Protein AF-R1GC45-F1 (afdb_monomer)

InterPro domains:
  IPR021765 Mycotoxin biosynthesis protein UstYa-like [PF11807] (1-96)
  IPR021765 Mycotoxin biosynthesis protein UstYa-like [PTHR33365] (2-102)

Foldseek 3Di:
DKDFVLVVQVVVLVVCVVCVVVCCCVPPCVPANPHHDPVVNVVVVVVSVVSNVVSQQQQWRDMFDFFAAPQEQFTHTDDPDDGGRDHNVVVVVCCVVPPDPPVVVVRVVDGQDPPGDHDYDDPPDHRPDPPPPPPDDDPPPPPDPPPDPPDDPPDDDNDD

pLDDT: mean 72.93, std 19.51, range [27.23, 92.44]

Nearest PDB structures (foldseek):
  8hbd-assembly1_R  TM=2.967E-01  e=8.322E+00  Homo sapiens

Radius of gyration: 18.96 Å; Cα contacts (8 Å, |Δi|>4): 126; chains: 1; bounding box: 41×48×42 Å

Structure (mmCIF, N/CA/C/O backbone):
data_AF-R1GC45-F1
#
_entry.id   AF-R1GC45-F1
#
loop_
_atom_site.group_PDB
_atom_site.id
_atom_site.type_symbol
_atom_site.label_atom_id
_atom_site.label_alt_id
_atom_site.label_comp_id
_atom_site.label_asym_id
_atom_site.label_entity_id
_atom_site.label_seq_id
_atom_site.pdbx_PDB_ins_code
_atom_site.Cartn_x
_atom_site.Cartn_y
_atom_site.Cartn_z
_atom_site.occupancy
_atom_site.B_iso_or_equiv
_atom_site.auth_seq_id
_atom_site.auth_comp_id
_atom_site.auth_asym_id
_atom_site.auth_atom_id
_atom_site.pdbx_PDB_model_num
ATOM 1 N N . MET A 1 1 ? -11.116 -9.775 9.930 1.00 73.25 1 MET A N 1
ATOM 2 C CA . MET A 1 1 ? -10.264 -8.653 10.400 1.00 73.25 1 MET A CA 1
ATOM 3 C C . MET A 1 1 ? -10.639 -7.409 9.611 1.00 73.25 1 MET A C 1
ATOM 5 O O . MET A 1 1 ? -11.279 -7.562 8.576 1.00 73.25 1 MET A O 1
ATOM 9 N N . ALA A 1 2 ? -10.293 -6.222 10.100 1.00 80.38 2 ALA A N 1
ATOM 10 C CA . ALA A 1 2 ? -10.597 -4.948 9.469 1.00 80.38 2 ALA A CA 1
ATOM 11 C C . ALA A 1 2 ? -9.413 -3.972 9.607 1.00 80.38 2 ALA A C 1
ATOM 13 O O . ALA A 1 2 ? -8.756 -3.966 10.647 1.00 80.38 2 ALA A O 1
ATOM 14 N N . GLU A 1 3 ? -9.166 -3.161 8.582 1.00 83.56 3 GLU A N 1
ATOM 15 C CA . GLU A 1 3 ? -8.198 -2.053 8.561 1.00 83.56 3 GLU A CA 1
ATOM 16 C C . GLU A 1 3 ? -8.827 -0.847 7.843 1.00 83.56 3 GLU A C 1
ATOM 18 O O . GLU A 1 3 ? -9.694 -1.029 6.995 1.00 83.56 3 GLU A O 1
ATOM 23 N N . ILE A 1 4 ? -8.411 0.379 8.166 1.00 86.62 4 ILE A N 1
ATOM 24 C CA . ILE A 1 4 ? -8.825 1.575 7.414 1.00 86.62 4 ILE A CA 1
ATOM 25 C C . ILE A 1 4 ? -8.086 1.612 6.063 1.00 86.62 4 ILE A C 1
ATOM 27 O O . ILE A 1 4 ? -6.858 1.504 6.027 1.00 86.62 4 ILE A O 1
ATOM 31 N N . ASP A 1 5 ? -8.827 1.809 4.968 1.00 86.69 5 ASP A N 1
ATOM 32 C CA . ASP A 1 5 ? -8.327 1.733 3.587 1.00 86.69 5 ASP A CA 1
ATOM 33 C C . ASP A 1 5 ? -7.117 2.640 3.321 1.00 86.69 5 ASP A C 1
ATOM 35 O O . ASP A 1 5 ? -6.137 2.190 2.728 1.00 86.69 5 ASP A O 1
ATOM 39 N N . VAL A 1 6 ? -7.112 3.887 3.809 1.00 86.50 6 VAL A N 1
ATOM 40 C CA . VAL A 1 6 ? -5.980 4.804 3.575 1.00 86.50 6 VAL A CA 1
ATOM 41 C C . VAL A 1 6 ? -4.630 4.231 4.034 1.00 86.50 6 VAL A C 1
ATOM 43 O O . VAL A 1 6 ? -3.622 4.397 3.343 1.00 86.50 6 VAL A O 1
ATOM 46 N N . PHE A 1 7 ? -4.582 3.494 5.149 1.00 87.94 7 PHE A N 1
ATOM 47 C CA . PHE A 1 7 ? -3.326 2.899 5.623 1.00 87.94 7 PHE A CA 1
ATOM 48 C C . PHE A 1 7 ? -2.904 1.708 4.768 1.00 87.94 7 PHE A C 1
ATOM 50 O O . PHE A 1 7 ? -1.711 1.547 4.492 1.00 87.94 7 PHE A O 1
ATOM 57 N N . HIS A 1 8 ? -3.867 0.937 4.262 1.00 87.69 8 HIS A N 1
ATOM 58 C CA . HIS A 1 8 ? -3.588 -0.137 3.322 1.00 87.69 8 HIS A CA 1
ATOM 59 C C . HIS A 1 8 ? -3.067 0.402 1.983 1.00 87.69 8 HIS A C 1
ATOM 61 O O . HIS A 1 8 ? -2.074 -0.100 1.456 1.00 87.69 8 HIS A O 1
ATOM 67 N N . GLN A 1 9 ? -3.660 1.480 1.459 1.00 89.06 9 GLN A N 1
ATOM 68 C CA . GLN A 1 9 ? -3.183 2.145 0.243 1.00 89.06 9 GLN A CA 1
ATOM 69 C C . GLN A 1 9 ? -1.737 2.641 0.397 1.00 89.06 9 GLN A C 1
ATOM 71 O O . GLN A 1 9 ? -0.896 2.396 -0.473 1.00 89.06 9 GLN A O 1
ATOM 76 N N . LEU A 1 10 ? -1.413 3.279 1.528 1.00 88.75 10 LEU A N 1
ATOM 77 C CA . LEU A 1 10 ? -0.048 3.719 1.835 1.00 88.75 10 LEU A CA 1
ATOM 78 C C . LEU A 1 10 ? 0.922 2.535 1.986 1.00 88.75 10 LEU A C 1
ATOM 80 O O . LEU A 1 10 ? 2.060 2.599 1.507 1.00 88.75 10 LEU A O 1
ATOM 84 N N . HIS A 1 11 ? 0.482 1.431 2.599 1.00 86.88 11 HIS A N 1
ATOM 85 C CA . HIS A 1 11 ? 1.249 0.188 2.668 1.00 86.88 11 HIS A CA 1
ATOM 86 C C . HIS A 1 11 ? 1.553 -0.367 1.268 1.00 86.88 11 HIS A C 1
ATOM 88 O O . HIS A 1 11 ? 2.713 -0.667 0.967 1.00 86.88 11 HIS A O 1
ATOM 94 N N . CYS A 1 12 ? 0.545 -0.459 0.395 1.00 86.88 12 CYS A N 1
ATOM 95 C CA . CYS A 1 12 ? 0.694 -0.920 -0.984 1.00 86.88 12 CYS A CA 1
ATOM 96 C C . CYS A 1 12 ? 1.663 -0.035 -1.773 1.00 86.88 12 CYS A C 1
ATOM 98 O O . CYS A 1 12 ? 2.585 -0.557 -2.402 1.00 86.88 12 CYS A O 1
ATOM 100 N N . LEU A 1 13 ? 1.517 1.290 -1.694 1.00 91.69 13 LEU A N 1
ATOM 101 C CA . LEU A 1 13 ? 2.406 2.234 -2.374 1.00 91.69 13 LEU A CA 1
ATOM 102 C C . LEU A 1 13 ? 3.866 2.066 -1.922 1.00 91.69 13 LEU A C 1
ATOM 104 O O . LEU A 1 13 ? 4.784 2.029 -2.742 1.00 91.69 13 LEU A O 1
ATOM 108 N N . ASN A 1 14 ? 4.098 1.889 -0.619 1.00 86.56 14 ASN A N 1
ATOM 109 C CA . ASN A 1 14 ? 5.438 1.649 -0.087 1.00 86.56 14 ASN A CA 1
ATOM 110 C C . ASN A 1 14 ? 6.012 0.288 -0.523 1.00 86.56 14 ASN A C 1
ATOM 112 O O . ASN A 1 14 ? 7.213 0.184 -0.785 1.00 86.56 14 ASN A O 1
ATOM 116 N N . SER A 1 15 ? 5.175 -0.746 -0.616 1.00 87.19 15 SER A N 1
ATOM 117 C CA . SER A 1 15 ? 5.565 -2.061 -1.136 1.00 87.19 15 SER A CA 1
ATOM 118 C C . SER A 1 15 ? 5.950 -1.985 -2.616 1.00 87.19 15 SER A C 1
ATOM 120 O O . SER A 1 15 ? 6.995 -2.514 -2.992 1.00 87.19 15 SER A O 1
ATOM 122 N N . LEU A 1 16 ? 5.191 -1.245 -3.433 1.00 88.69 16 LEU A N 1
ATOM 123 C CA . LEU A 1 16 ? 5.539 -0.975 -4.832 1.00 88.69 16 LEU A CA 1
ATOM 124 C C . LEU A 1 16 ? 6.877 -0.247 -4.944 1.00 88.69 16 LEU A C 1
ATOM 126 O O . LEU A 1 16 ? 7.754 -0.710 -5.667 1.00 88.69 16 LEU A O 1
ATOM 130 N N . ARG A 1 17 ? 7.078 0.828 -4.171 1.00 87.94 17 ARG A N 1
ATOM 131 C CA . ARG A 1 17 ? 8.340 1.584 -4.128 1.00 87.94 17 ARG A CA 1
ATOM 132 C C . ARG A 1 17 ? 9.549 0.685 -3.851 1.00 87.94 17 ARG A C 1
ATOM 134 O O . ARG A 1 17 ? 10.568 0.815 -4.521 1.00 87.94 17 ARG A O 1
ATOM 141 N N . LYS A 1 18 ? 9.446 -0.228 -2.880 1.00 83.44 18 LYS A N 1
ATOM 142 C CA . LYS A 1 18 ? 10.520 -1.185 -2.548 1.00 83.44 18 LYS A CA 1
ATOM 143 C C . LYS A 1 18 ? 10.694 -2.269 -3.616 1.00 83.44 18 LYS A C 1
ATOM 145 O O . LYS A 1 18 ? 11.806 -2.744 -3.820 1.00 83.44 18 LYS A O 1
ATOM 150 N N . GLY A 1 19 ? 9.608 -2.648 -4.285 1.00 85.62 19 GLY A N 1
ATOM 151 C CA . GLY A 1 19 ? 9.580 -3.701 -5.294 1.00 85.62 19 GLY A CA 1
ATOM 152 C C . GLY A 1 19 ? 9.974 -3.269 -6.709 1.00 85.62 19 GLY A C 1
ATOM 153 O O . GLY A 1 19 ? 10.145 -4.142 -7.556 1.00 85.62 19 GLY A O 1
ATOM 154 N N . LEU A 1 20 ? 10.153 -1.968 -6.985 1.00 81.06 20 LEU A N 1
ATOM 155 C CA . LEU A 1 20 ? 10.495 -1.450 -8.324 1.00 81.06 20 LEU A CA 1
ATOM 156 C C . LEU A 1 20 ? 11.712 -2.145 -8.957 1.00 81.06 20 LEU A C 1
ATOM 158 O O . LEU A 1 20 ? 11.777 -2.290 -10.177 1.00 81.06 20 LEU A O 1
ATOM 162 N N . ILE A 1 21 ? 12.648 -2.625 -8.134 1.00 81.31 21 ILE A N 1
ATOM 163 C CA . ILE A 1 21 ? 13.843 -3.340 -8.590 1.00 81.31 21 ILE A CA 1
ATOM 164 C C . ILE A 1 21 ? 13.527 -4.673 -9.290 1.00 81.31 21 ILE A C 1
ATOM 166 O O . ILE A 1 21 ? 14.282 -5.097 -10.160 1.00 81.31 21 ILE A O 1
ATOM 170 N N . HIS A 1 22 ? 12.404 -5.327 -8.974 1.00 81.31 22 HIS A N 1
ATOM 171 C CA . HIS A 1 22 ? 12.101 -6.672 -9.476 1.00 81.31 22 HIS A CA 1
ATOM 172 C C . HIS A 1 22 ? 11.869 -6.734 -10.985 1.00 81.31 22 HIS A C 1
ATOM 174 O O . HIS A 1 22 ? 12.203 -7.735 -11.609 1.00 81.31 22 HIS A O 1
ATOM 180 N N . ASN A 1 23 ? 11.340 -5.664 -11.576 1.00 82.94 23 ASN A N 1
ATOM 181 C CA . ASN A 1 23 ? 11.121 -5.592 -13.019 1.00 82.94 23 ASN A CA 1
ATOM 182 C C . ASN A 1 23 ? 12.174 -4.734 -13.726 1.00 82.94 23 ASN A C 1
ATOM 184 O O . ASN A 1 23 ? 12.094 -4.535 -14.939 1.00 82.94 23 ASN A O 1
ATOM 188 N N . TYR A 1 24 ? 13.155 -4.216 -12.981 1.00 84.44 24 TYR A N 1
ATOM 189 C CA . TYR A 1 24 ? 14.054 -3.201 -13.501 1.00 84.44 24 TYR A CA 1
ATOM 190 C C . TYR A 1 24 ? 14.886 -3.725 -14.675 1.00 84.44 24 TYR A C 1
ATOM 192 O O . TYR A 1 24 ? 14.932 -3.092 -15.727 1.00 84.44 24 TYR A O 1
ATOM 200 N N . GLN A 1 25 ? 15.473 -4.918 -14.539 1.00 83.50 25 GLN A N 1
ATOM 201 C CA . GLN A 1 25 ? 16.253 -5.518 -15.623 1.00 83.50 25 GLN A CA 1
ATOM 202 C C . GLN A 1 25 ? 15.424 -5.751 -16.889 1.00 83.50 25 GLN A C 1
ATOM 204 O O . GLN A 1 25 ? 15.912 -5.470 -17.977 1.00 83.50 25 GLN A O 1
ATOM 209 N N . TYR A 1 26 ? 14.178 -6.208 -16.757 1.00 86.06 26 TYR A N 1
ATOM 210 C CA . TYR A 1 26 ? 13.318 -6.491 -17.907 1.00 86.06 26 TYR A CA 1
ATOM 211 C C . TYR A 1 26 ? 12.991 -5.232 -18.724 1.00 86.06 26 TYR A C 1
ATOM 213 O O . TYR A 1 26 ? 13.020 -5.270 -19.949 1.00 86.06 26 TYR A O 1
ATOM 221 N N . TYR A 1 27 ? 12.688 -4.112 -18.061 1.00 86.00 27 TYR A N 1
ATOM 222 C CA . TYR A 1 27 ? 12.283 -2.883 -18.755 1.00 86.00 27 TYR A CA 1
ATOM 223 C C . TYR A 1 27 ? 13.449 -1.959 -19.119 1.00 86.00 27 TYR A C 1
ATOM 225 O O . TYR A 1 27 ? 13.348 -1.188 -20.075 1.00 86.00 27 TYR A O 1
ATOM 233 N N . TRP A 1 28 ? 14.533 -1.988 -18.345 1.00 86.38 28 TRP A N 1
ATOM 234 C CA . TRP A 1 28 ? 15.578 -0.963 -18.394 1.00 86.38 28 TRP A CA 1
ATOM 235 C C . TRP A 1 28 ? 17.001 -1.527 -18.446 1.00 86.38 28 TRP A C 1
ATOM 237 O O . TRP A 1 28 ? 17.931 -0.762 -18.698 1.00 86.38 28 TRP A O 1
ATOM 247 N N . GLY A 1 29 ? 17.182 -2.839 -18.258 1.00 86.69 29 GLY A N 1
ATOM 248 C CA . GLY A 1 29 ? 18.494 -3.486 -18.195 1.00 86.69 29 GLY A CA 1
ATOM 249 C C . GLY A 1 29 ? 19.325 -3.285 -19.460 1.00 86.69 29 GLY A C 1
ATOM 250 O O . GLY A 1 29 ? 20.472 -2.860 -19.361 1.00 86.69 29 GLY A O 1
ATOM 251 N N . ASP A 1 30 ? 18.731 -3.481 -20.638 1.00 90.06 30 ASP A N 1
ATOM 252 C CA . ASP A 1 30 ? 19.435 -3.311 -21.919 1.00 90.06 30 ASP A CA 1
ATOM 253 C C . ASP A 1 30 ? 19.838 -1.855 -22.189 1.00 90.06 30 ASP A C 1
ATOM 255 O O . ASP A 1 30 ? 20.821 -1.586 -22.876 1.00 90.06 30 ASP A O 1
ATOM 259 N N . ARG A 1 31 ? 19.078 -0.895 -21.646 1.00 88.00 31 ARG A N 1
ATOM 260 C CA . ARG A 1 31 ? 19.282 0.536 -21.903 1.00 88.00 31 ARG A CA 1
ATOM 261 C C . ARG A 1 31 ? 20.244 1.193 -20.920 1.00 88.00 31 ARG A C 1
ATOM 263 O O . ARG A 1 31 ? 20.997 2.078 -21.314 1.00 88.00 31 ARG A O 1
ATOM 270 N N . TYR A 1 32 ? 20.164 0.820 -19.648 1.00 83.81 32 TYR A N 1
ATOM 271 C CA . TYR A 1 32 ? 20.846 1.519 -18.559 1.00 83.81 32 TYR A CA 1
ATOM 272 C C . TYR A 1 32 ? 21.739 0.604 -17.712 1.00 83.81 32 TYR A C 1
ATOM 274 O O . TYR A 1 32 ? 22.414 1.084 -16.806 1.00 83.81 32 TYR A O 1
ATOM 282 N N . GLY A 1 33 ? 21.766 -0.708 -17.970 1.00 85.25 33 GLY A N 1
ATOM 283 C CA . GLY A 1 33 ? 22.459 -1.656 -17.099 1.00 85.25 33 GLY A CA 1
ATOM 284 C C . GLY A 1 33 ? 21.947 -1.568 -15.658 1.00 85.25 33 GLY A C 1
ATOM 285 O O . GLY A 1 33 ? 20.823 -1.135 -15.420 1.00 85.25 33 GLY A O 1
ATOM 286 N N . LEU A 1 34 ? 22.772 -1.953 -14.682 1.00 81.75 34 LEU A N 1
ATOM 287 C CA . LEU A 1 34 ? 22.437 -1.877 -13.249 1.00 81.75 34 LEU A CA 1
ATOM 2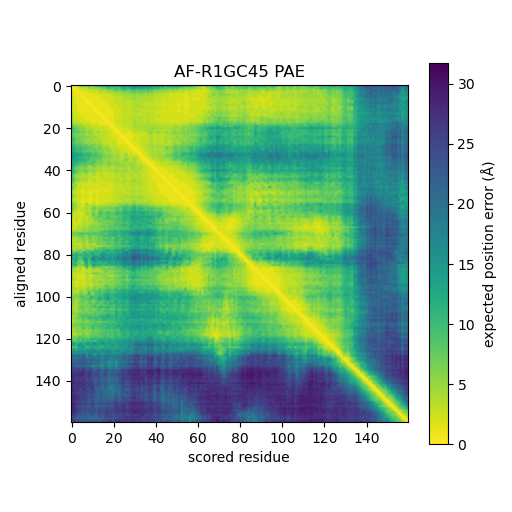88 C C . LEU A 1 34 ? 22.687 -0.492 -12.619 1.00 81.75 34 LEU A C 1
ATOM 290 O O . LEU A 1 34 ? 22.564 -0.363 -11.403 1.00 81.75 34 LEU A O 1
ATOM 294 N N . ASP A 1 35 ? 23.016 0.523 -13.422 1.00 81.81 35 ASP A N 1
ATOM 295 C CA . ASP A 1 35 ? 23.323 1.881 -12.960 1.00 81.81 35 ASP A CA 1
ATOM 296 C C . ASP A 1 35 ? 22.438 2.916 -13.681 1.00 81.81 35 ASP A C 1
ATOM 298 O O . ASP A 1 35 ? 22.856 3.547 -14.657 1.00 81.81 35 ASP A O 1
ATOM 302 N N . PRO A 1 36 ? 21.160 3.051 -13.276 1.00 82.12 36 PRO A N 1
ATOM 303 C CA . PRO A 1 36 ? 20.252 3.991 -13.915 1.00 82.12 36 PRO A CA 1
ATOM 304 C C . PRO A 1 36 ? 20.706 5.445 -13.719 1.00 82.12 36 PRO A C 1
ATOM 306 O O . PRO A 1 36 ? 21.191 5.803 -12.644 1.00 82.12 36 PRO A O 1
ATOM 309 N N . PRO A 1 37 ? 20.439 6.341 -14.691 1.00 83.00 37 PRO A N 1
ATOM 310 C CA . PRO A 1 37 ? 20.684 7.769 -14.526 1.00 83.00 37 PRO A CA 1
ATOM 311 C C . PRO A 1 37 ? 19.991 8.319 -13.275 1.00 83.00 37 PRO A C 1
ATOM 313 O O . PRO A 1 37 ? 18.851 7.960 -12.990 1.00 83.00 37 PRO A O 1
ATOM 316 N N . ILE A 1 38 ? 20.605 9.282 -12.585 1.00 82.62 38 ILE A N 1
ATOM 317 C CA . ILE A 1 38 ? 20.023 9.894 -11.375 1.00 82.62 38 ILE A CA 1
ATOM 318 C C . ILE A 1 38 ? 18.616 10.483 -11.596 1.00 82.62 38 ILE A C 1
ATOM 320 O O . ILE A 1 38 ? 17.769 10.463 -10.704 1.00 82.62 38 ILE A O 1
ATOM 324 N N . MET A 1 39 ? 18.330 10.947 -12.816 1.00 82.56 39 MET A N 1
ATOM 325 C CA . MET A 1 39 ? 17.003 11.434 -13.203 1.00 82.56 39 MET A CA 1
ATOM 326 C C . MET A 1 39 ? 15.923 10.355 -13.104 1.00 82.56 39 MET A C 1
ATOM 328 O O . MET A 1 39 ? 14.771 10.668 -12.823 1.00 82.56 39 MET A O 1
ATOM 332 N N . PHE A 1 40 ? 16.281 9.088 -13.303 1.00 83.25 40 PHE A N 1
ATOM 333 C CA . PHE A 1 40 ? 15.358 7.966 -13.232 1.00 83.25 40 PHE A CA 1
ATOM 334 C C . PHE A 1 40 ? 14.844 7.754 -11.803 1.00 83.25 40 PHE A C 1
ATOM 336 O O . PHE A 1 40 ? 13.635 7.716 -11.572 1.00 83.25 40 PHE A O 1
ATOM 343 N N . SER A 1 41 ? 15.753 7.680 -10.826 1.00 80.19 41 SER A N 1
ATOM 344 C CA . SER A 1 41 ? 15.383 7.518 -9.416 1.00 80.19 41 SER A CA 1
ATOM 345 C C . SER A 1 41 ? 14.671 8.758 -8.873 1.00 80.19 41 SER A C 1
ATOM 347 O O . SER A 1 41 ? 13.680 8.626 -8.156 1.00 80.19 41 SER A O 1
ATOM 349 N N . SER A 1 42 ? 15.112 9.959 -9.264 1.00 79.75 42 SER A N 1
ATOM 350 C CA . SER A 1 42 ? 14.445 11.218 -8.915 1.00 79.75 42 SER A CA 1
ATOM 351 C C . SER A 1 42 ? 13.002 11.268 -9.429 1.00 79.75 42 SER A C 1
ATOM 353 O O . SER A 1 42 ? 12.088 11.549 -8.652 1.00 79.75 42 SER A O 1
ATOM 355 N N . HIS A 1 43 ? 12.777 10.921 -10.700 1.00 85.44 43 HIS A N 1
ATOM 356 C CA . HIS A 1 43 ? 11.444 10.925 -11.298 1.00 85.44 43 HIS A CA 1
ATOM 357 C C . HIS A 1 43 ? 10.515 9.914 -10.620 1.00 85.44 43 HIS A C 1
ATOM 359 O O . HIS A 1 43 ? 9.409 10.271 -10.224 1.00 85.44 43 HIS A O 1
ATOM 365 N N . LEU A 1 44 ? 10.983 8.681 -10.394 1.00 85.88 44 LEU A N 1
ATOM 366 C CA . LEU A 1 44 ? 10.203 7.663 -9.686 1.00 85.88 44 LEU A CA 1
ATOM 367 C C . LEU A 1 44 ? 9.836 8.099 -8.266 1.00 85.88 44 LEU A C 1
ATOM 369 O O . LEU A 1 44 ? 8.693 7.918 -7.853 1.00 85.88 44 LEU A O 1
ATOM 373 N N . ASN A 1 45 ? 10.772 8.697 -7.527 1.00 82.38 45 ASN A N 1
ATOM 374 C CA . ASN A 1 45 ? 10.502 9.193 -6.180 1.00 82.38 45 ASN A CA 1
ATOM 375 C C . ASN A 1 45 ? 9.461 10.318 -6.183 1.00 82.38 45 ASN A C 1
ATOM 377 O O . ASN A 1 45 ? 8.550 10.298 -5.359 1.00 82.38 45 ASN A O 1
ATOM 381 N N . HIS A 1 46 ? 9.553 11.257 -7.127 1.00 82.31 46 HIS A N 1
ATOM 382 C CA . HIS A 1 46 ? 8.552 12.310 -7.288 1.00 82.31 46 HIS A CA 1
ATOM 383 C C . HIS A 1 46 ? 7.168 11.734 -7.627 1.00 82.31 46 HIS A C 1
ATOM 385 O O . HIS A 1 46 ? 6.186 12.101 -6.989 1.00 82.31 46 HIS A O 1
ATOM 391 N N . CYS A 1 47 ? 7.080 10.775 -8.557 1.00 87.44 47 CYS A N 1
ATOM 392 C CA . CYS A 1 47 ? 5.820 10.100 -8.882 1.00 87.44 47 CYS A CA 1
ATOM 393 C C . CYS A 1 47 ? 5.219 9.377 -7.668 1.00 87.44 47 CYS A C 1
ATOM 395 O O . CYS A 1 47 ? 4.015 9.463 -7.432 1.00 87.44 47 CYS A O 1
ATOM 397 N N . MET A 1 48 ? 6.049 8.682 -6.883 1.00 91.19 48 MET A N 1
ATOM 398 C CA . MET A 1 48 ? 5.603 8.019 -5.656 1.00 91.19 48 MET A CA 1
ATOM 399 C C . MET A 1 48 ? 5.062 9.024 -4.637 1.00 91.19 48 MET A C 1
ATOM 401 O O . MET A 1 48 ? 4.054 8.750 -3.990 1.00 91.19 48 MET A O 1
ATOM 405 N N . ASP A 1 49 ? 5.689 10.193 -4.510 1.00 81.69 49 ASP A N 1
ATOM 406 C CA . ASP A 1 49 ? 5.213 11.230 -3.598 1.00 81.69 49 ASP A CA 1
ATOM 407 C C . ASP A 1 49 ? 3.895 11.862 -4.067 1.00 81.69 49 ASP A C 1
ATOM 409 O O . ASP A 1 49 ? 2.989 12.025 -3.257 1.00 81.69 49 ASP A O 1
ATOM 413 N N . VAL A 1 50 ? 3.719 12.109 -5.369 1.00 83.06 50 VAL A N 1
ATOM 414 C CA . VAL A 1 50 ? 2.438 12.592 -5.923 1.00 83.06 50 VAL A CA 1
ATOM 415 C C . VAL A 1 50 ? 1.297 11.609 -5.631 1.00 83.06 50 VAL A C 1
ATOM 417 O O . VAL A 1 50 ? 0.211 12.018 -5.220 1.00 83.06 50 VAL A O 1
ATOM 420 N N . LEU A 1 51 ? 1.537 10.301 -5.776 1.00 92.44 51 LEU A N 1
ATOM 421 C CA . LEU A 1 51 ? 0.543 9.278 -5.430 1.00 92.44 51 LEU A CA 1
ATOM 422 C C . LEU A 1 51 ? 0.254 9.244 -3.926 1.00 92.44 51 LEU A C 1
ATOM 424 O O . LEU A 1 51 ? -0.906 9.149 -3.531 1.00 92.44 51 LEU A O 1
ATOM 428 N N . ARG A 1 52 ? 1.286 9.365 -3.082 1.00 89.38 52 ARG A N 1
ATOM 429 C CA . ARG A 1 52 ? 1.125 9.454 -1.623 1.00 89.38 52 ARG A CA 1
ATOM 430 C C . ARG A 1 52 ? 0.262 10.657 -1.245 1.00 89.38 52 ARG A C 1
ATOM 432 O O . ARG A 1 52 ? -0.651 10.510 -0.438 1.00 89.38 52 ARG A O 1
ATOM 439 N N . GLN A 1 53 ? 0.538 11.819 -1.834 1.00 75.38 53 GLN A N 1
ATOM 440 C CA . GLN A 1 53 ? -0.238 13.036 -1.613 1.00 75.38 53 GLN A CA 1
ATOM 441 C C . GLN A 1 53 ? -1.699 12.844 -2.032 1.00 75.38 53 GLN A C 1
ATOM 443 O O . GLN A 1 53 ? -2.591 13.218 -1.282 1.00 75.38 53 GLN A O 1
ATOM 448 N N . ASN A 1 54 ? -1.967 12.199 -3.172 1.00 82.88 54 ASN A N 1
ATOM 449 C CA . ASN A 1 54 ? -3.336 11.927 -3.620 1.00 82.88 54 ASN A CA 1
ATOM 450 C C . ASN A 1 54 ? -4.104 10.989 -2.666 1.00 82.88 54 ASN A C 1
ATOM 452 O O . ASN A 1 54 ? -5.259 11.265 -2.334 1.00 82.88 54 ASN A O 1
ATOM 456 N N . ILE A 1 55 ? -3.445 9.925 -2.193 1.00 88.19 55 ILE A N 1
ATOM 457 C CA . ILE A 1 55 ? -3.994 8.981 -1.206 1.00 88.19 55 ILE A CA 1
ATOM 458 C C . ILE A 1 55 ? -4.333 9.706 0.096 1.00 88.19 55 ILE A C 1
ATOM 460 O O . ILE A 1 55 ? -5.428 9.546 0.632 1.00 88.19 55 ILE A O 1
ATOM 464 N N . MET A 1 56 ? -3.409 10.529 0.594 1.00 77.69 56 MET A N 1
ATOM 465 C CA . MET A 1 56 ? -3.626 11.306 1.813 1.00 77.69 56 MET A CA 1
ATOM 466 C C . MET A 1 56 ? -4.690 12.385 1.621 1.00 77.69 56 MET A C 1
ATOM 468 O O . MET A 1 56 ? -5.478 12.602 2.522 1.00 77.69 56 MET A O 1
ATOM 472 N N . CYS A 1 57 ? -4.783 13.008 0.450 1.00 73.88 57 CYS A N 1
ATOM 473 C CA . CYS A 1 57 ? -5.830 13.984 0.155 1.00 73.88 57 CYS A CA 1
ATOM 474 C C . CYS A 1 57 ? -7.236 13.356 0.168 1.00 73.88 57 CYS A C 1
ATOM 476 O O . CYS A 1 57 ? -8.184 13.983 0.626 1.00 73.88 57 CYS A O 1
ATOM 478 N N . HIS A 1 58 ? -7.387 12.110 -0.296 1.00 80.88 58 HIS A N 1
ATOM 479 C CA . HIS A 1 58 ? -8.672 11.407 -0.204 1.00 80.88 58 HIS A CA 1
ATOM 480 C C . HIS A 1 58 ? -8.950 10.855 1.200 1.00 80.88 58 HIS A C 1
ATOM 482 O O . HIS A 1 58 ? -10.111 10.807 1.600 1.00 80.88 58 HIS A O 1
ATOM 488 N N . ALA A 1 59 ? -7.915 10.418 1.923 1.00 81.94 59 ALA A N 1
ATOM 489 C CA . ALA A 1 59 ? -7.989 9.868 3.279 1.00 81.94 59 ALA A CA 1
ATOM 490 C C . ALA A 1 59 ? -9.173 8.919 3.520 1.00 81.94 59 ALA A C 1
ATOM 492 O O . ALA A 1 59 ? -9.973 9.111 4.439 1.00 81.94 59 ALA A O 1
ATOM 493 N N . ASP A 1 60 ? -9.321 7.900 2.675 1.00 79.75 60 ASP A N 1
ATOM 494 C CA . ASP A 1 60 ? -10.502 7.049 2.755 1.00 79.75 60 ASP A CA 1
ATOM 495 C C . ASP A 1 60 ? -10.574 6.282 4.091 1.00 79.75 60 ASP A C 1
ATOM 497 O O . ASP A 1 60 ? -9.673 5.502 4.416 1.00 79.75 60 ASP A O 1
ATOM 501 N N . VAL A 1 61 ? -11.653 6.511 4.857 1.00 83.06 61 VAL A N 1
ATOM 502 C CA . VAL A 1 61 ? -11.914 5.833 6.139 1.00 83.06 61 VAL A CA 1
ATOM 503 C C . VAL A 1 61 ? -12.796 4.599 6.017 1.00 83.06 61 VAL A C 1
ATOM 505 O O . VAL A 1 61 ? -13.165 4.002 7.030 1.00 83.06 61 VAL A O 1
ATOM 508 N N . GLU A 1 62 ? -13.174 4.233 4.794 1.00 83.50 62 GLU A N 1
ATOM 509 C CA . GLU A 1 62 ? -13.811 2.949 4.545 1.00 83.50 62 GLU A CA 1
ATOM 510 C C . GLU A 1 62 ? -12.944 1.817 5.110 1.00 83.50 62 GLU A C 1
ATOM 512 O O . GLU A 1 62 ? -11.711 1.889 5.182 1.00 83.50 62 GLU A O 1
ATOM 517 N N . VAL A 1 63 ? -13.612 0.757 5.548 1.00 82.88 63 VAL A N 1
ATOM 518 C CA . VAL A 1 63 ? -12.951 -0.363 6.204 1.00 82.88 63 VAL A CA 1
ATOM 519 C C . VAL A 1 63 ? -12.667 -1.443 5.171 1.00 82.88 63 VAL A C 1
ATOM 521 O O . VAL A 1 63 ? -13.591 -2.069 4.649 1.00 82.88 63 VAL A O 1
ATOM 524 N N . ILE A 1 64 ? -11.387 -1.726 4.932 1.00 83.25 64 ILE A N 1
ATOM 525 C CA . ILE A 1 64 ? -10.983 -2.971 4.286 1.00 83.25 64 ILE A CA 1
ATOM 526 C C . ILE A 1 64 ? -11.269 -4.107 5.254 1.00 83.25 64 ILE A C 1
ATOM 528 O O . ILE A 1 64 ? -10.677 -4.213 6.330 1.00 83.25 64 ILE A O 1
ATOM 532 N N . THR A 1 65 ? -12.180 -4.979 4.845 1.00 83.81 65 THR A N 1
ATOM 533 C CA . THR A 1 65 ? -12.421 -6.252 5.517 1.00 83.81 65 THR A CA 1
ATOM 534 C C . THR A 1 65 ? -11.479 -7.315 4.967 1.00 83.81 65 THR A C 1
ATOM 536 O O . THR A 1 65 ? -10.926 -7.187 3.877 1.00 83.81 65 THR A O 1
ATOM 539 N N . TYR A 1 66 ? -11.261 -8.368 5.746 1.00 85.88 66 TYR A N 1
ATOM 540 C CA . TYR A 1 66 ? -10.434 -9.497 5.345 1.00 85.88 66 TYR A CA 1
ATOM 541 C C . TYR A 1 66 ? -11.259 -10.781 5.369 1.00 85.88 66 TYR A C 1
ATOM 543 O O . TYR A 1 66 ? -11.807 -11.134 6.419 1.00 85.88 66 TYR A O 1
ATOM 551 N N . ASP A 1 67 ? -11.264 -11.491 4.243 1.00 85.88 67 ASP A N 1
ATOM 552 C CA . ASP A 1 67 ? -12.016 -12.723 4.022 1.00 85.88 67 ASP A CA 1
ATOM 553 C C . ASP A 1 67 ? -11.117 -13.958 4.126 1.00 85.88 67 ASP A C 1
ATOM 555 O O . ASP A 1 67 ? -9.927 -13.929 3.793 1.00 85.88 67 ASP A O 1
ATOM 559 N N . TRP A 1 68 ? -11.702 -15.099 4.488 1.00 87.44 68 TRP A N 1
ATOM 560 C CA . TRP A 1 68 ? -11.041 -16.385 4.294 1.00 87.44 68 TRP A CA 1
ATOM 561 C C . TRP A 1 68 ? -11.192 -16.830 2.840 1.00 87.44 68 TRP A C 1
ATOM 563 O O . TRP A 1 68 ? -12.299 -16.953 2.324 1.00 87.44 68 TRP A O 1
ATOM 573 N N . ARG A 1 69 ? -10.067 -17.090 2.172 1.00 81.56 69 ARG A N 1
ATOM 574 C CA . ARG A 1 69 ? -10.031 -17.617 0.801 1.00 81.56 69 ARG A CA 1
ATOM 575 C C . ARG A 1 69 ? -9.475 -19.032 0.810 1.00 81.56 69 ARG A C 1
ATOM 577 O O . ARG A 1 69 ? -8.515 -19.300 1.537 1.00 81.56 69 ARG A O 1
ATOM 584 N N . GLU A 1 70 ? -10.034 -19.909 -0.018 1.00 82.06 70 GLU A N 1
ATOM 585 C CA . GLU A 1 70 ? -9.623 -21.322 -0.124 1.00 82.06 70 GLU A CA 1
ATOM 586 C C . GLU A 1 70 ? -8.115 -21.479 -0.377 1.00 82.06 70 GLU A C 1
ATOM 588 O O . GLU A 1 70 ? -7.465 -22.373 0.158 1.00 82.06 70 GLU A O 1
ATOM 593 N N . THR A 1 71 ? -7.531 -20.562 -1.154 1.00 76.81 71 THR A N 1
ATOM 594 C CA . THR A 1 71 ? -6.130 -20.620 -1.596 1.00 76.81 71 THR A CA 1
ATOM 595 C C . THR A 1 71 ? -5.135 -19.951 -0.648 1.00 76.81 71 THR A C 1
ATOM 597 O O . THR A 1 71 ? -3.930 -19.999 -0.898 1.00 76.81 71 THR A O 1
ATOM 600 N N . GLN A 1 72 ? -5.611 -19.308 0.419 1.00 76.25 72 GLN A N 1
ATOM 601 C CA . GLN A 1 72 ? -4.794 -18.453 1.280 1.00 76.25 72 GLN A CA 1
ATOM 602 C C . GLN A 1 72 ? -4.708 -19.029 2.690 1.00 76.25 72 GLN A C 1
ATOM 604 O O . GLN A 1 72 ? -5.721 -19.416 3.281 1.00 76.25 72 GLN A O 1
ATOM 609 N N . LEU A 1 73 ? -3.492 -19.069 3.240 1.00 75.69 73 LEU A N 1
ATOM 610 C CA . LEU A 1 73 ? -3.266 -19.483 4.627 1.00 75.69 73 LEU A CA 1
ATOM 611 C C . LEU A 1 73 ? -3.729 -18.412 5.629 1.00 75.69 73 LEU A C 1
ATOM 613 O O . LEU A 1 73 ? -4.216 -18.741 6.709 1.00 75.69 73 LEU A O 1
ATOM 617 N N . HIS A 1 74 ? -3.593 -17.140 5.254 1.00 79.62 74 HIS A N 1
ATOM 618 C CA . HIS A 1 74 ? -3.947 -15.976 6.065 1.00 79.62 74 HIS A CA 1
ATOM 619 C C . HIS A 1 74 ? -5.173 -15.245 5.483 1.00 79.62 74 HIS A C 1
ATOM 621 O O . HIS A 1 74 ? -5.499 -15.464 4.311 1.00 79.62 74 HIS A O 1
ATOM 627 N N . PRO A 1 75 ? -5.864 -14.394 6.272 1.00 80.06 75 PRO A N 1
ATOM 628 C CA . PRO A 1 75 ? -6.972 -13.580 5.772 1.00 80.06 75 PRO A CA 1
ATOM 629 C C . PRO A 1 75 ? -6.552 -12.729 4.565 1.00 80.06 75 PRO A C 1
ATOM 631 O O . PRO A 1 75 ? -5.482 -12.121 4.584 1.00 80.06 75 PRO A O 1
ATOM 634 N N . PHE A 1 76 ? -7.394 -12.667 3.533 1.00 81.62 76 PHE A N 1
ATOM 635 C CA . PHE A 1 76 ? -7.131 -11.931 2.295 1.00 81.62 76 PHE A CA 1
ATOM 636 C C . PHE A 1 76 ? -7.955 -10.632 2.250 1.00 81.62 76 PHE A C 1
ATOM 638 O O . PHE A 1 76 ? -9.156 -10.695 2.518 1.00 81.62 76 PHE A O 1
ATOM 645 N N . PRO A 1 77 ? -7.359 -9.472 1.924 1.00 82.94 77 PRO A N 1
ATOM 646 C CA . PRO A 1 77 ? -8.066 -8.191 1.918 1.00 82.94 77 PRO A CA 1
ATOM 647 C C . PRO A 1 77 ? -9.155 -8.125 0.833 1.00 82.94 77 PRO A C 1
ATOM 649 O O . PRO A 1 77 ? -8.967 -8.593 -0.291 1.00 82.94 77 PRO A O 1
ATOM 652 N N . ASN A 1 78 ? -10.294 -7.522 1.176 1.00 80.50 78 ASN A N 1
ATOM 653 C CA . ASN A 1 78 ? -11.428 -7.263 0.294 1.00 80.50 78 ASN A CA 1
ATOM 654 C C . ASN A 1 78 ? -11.462 -5.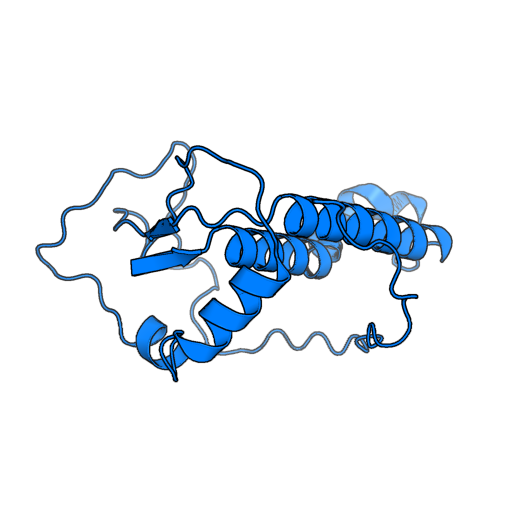780 -0.111 1.00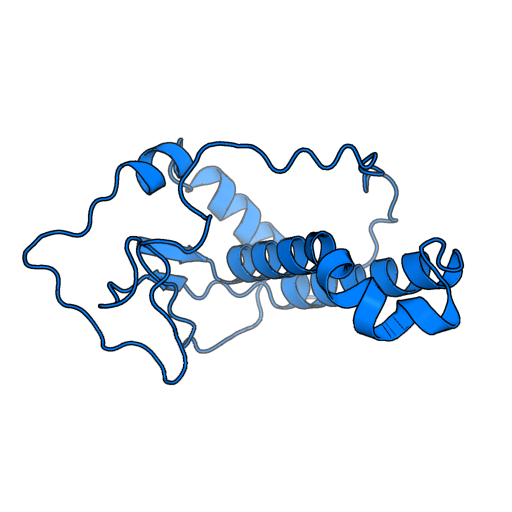 80.50 78 ASN A C 1
ATOM 656 O O . ASN A 1 78 ? -11.608 -4.899 0.735 1.00 80.50 78 ASN A O 1
ATOM 660 N N . PHE A 1 79 ? -11.358 -5.518 -1.416 1.00 77.00 79 PHE A N 1
ATOM 661 C CA . PHE A 1 79 ? -11.224 -4.173 -1.989 1.00 77.00 79 PHE A CA 1
ATOM 662 C C . PHE A 1 79 ? -12.535 -3.576 -2.533 1.00 77.00 79 PHE A C 1
ATOM 664 O O . PHE A 1 79 ? -12.512 -2.518 -3.160 1.00 77.00 79 PHE A O 1
ATOM 671 N N . GLY A 1 80 ? -13.678 -4.241 -2.337 1.00 72.69 80 GLY A N 1
ATOM 672 C CA . GLY A 1 80 ? -14.984 -3.809 -2.850 1.00 72.69 80 GLY A CA 1
ATOM 673 C C . GLY A 1 80 ? -15.661 -2.709 -2.023 1.00 72.69 80 GLY A C 1
ATOM 674 O O . GLY A 1 80 ? -16.782 -2.911 -1.566 1.00 72.69 80 GLY A O 1
ATOM 675 N N . ILE A 1 81 ? -14.990 -1.576 -1.807 1.00 66.31 81 ILE A N 1
ATOM 676 C CA . ILE A 1 81 ? -15.456 -0.460 -0.957 1.00 66.31 81 ILE A CA 1
ATOM 677 C C . ILE A 1 81 ? -15.812 0.795 -1.774 1.00 66.31 81 ILE A C 1
ATOM 679 O O . ILE A 1 81 ? -15.215 1.053 -2.821 1.00 66.31 81 ILE A O 1
ATOM 683 N N . ASN A 1 82 ? -16.780 1.586 -1.294 1.00 63.53 82 ASN A N 1
ATOM 684 C CA . ASN A 1 82 ? -17.264 2.808 -1.953 1.00 63.53 82 ASN A CA 1
ATOM 685 C C . ASN A 1 82 ? -16.683 4.061 -1.287 1.00 63.53 82 ASN A C 1
ATOM 687 O O . ASN A 1 82 ? -16.949 4.320 -0.120 1.00 63.53 82 ASN A O 1
ATOM 691 N N . LYS A 1 83 ? -15.941 4.870 -2.046 1.00 68.06 83 LYS A N 1
ATOM 692 C CA . LYS A 1 83 ? -15.007 5.865 -1.492 1.00 68.06 83 LYS A CA 1
ATOM 693 C C . LYS A 1 83 ? -15.603 7.266 -1.328 1.00 68.06 83 LYS A C 1
ATOM 695 O O . LYS A 1 83 ? -16.429 7.688 -2.140 1.00 68.06 83 LYS A O 1
ATOM 700 N N . LYS A 1 84 ? -15.138 8.013 -0.314 1.00 61.53 84 LYS A N 1
ATOM 701 C CA . LYS A 1 84 ? -15.426 9.451 -0.092 1.00 61.53 84 LYS A CA 1
ATOM 702 C C . LYS A 1 84 ? -14.214 10.182 0.506 1.00 61.53 84 LYS A C 1
ATOM 704 O O . LYS A 1 84 ? -13.541 9.611 1.362 1.00 61.53 84 LYS A O 1
ATOM 709 N N . CYS A 1 85 ? -13.988 11.434 0.095 1.00 68.62 85 CYS A N 1
ATOM 710 C CA . CYS A 1 85 ? -12.878 12.280 0.565 1.00 68.62 85 CYS A CA 1
ATOM 711 C C . CYS A 1 85 ? -13.069 12.752 2.016 1.00 68.62 85 CYS A C 1
ATOM 713 O O . CYS A 1 85 ? -14.199 13.072 2.399 1.00 68.62 85 CYS A O 1
ATOM 715 N N . ARG A 1 86 ? -11.992 12.779 2.817 1.00 79.12 86 ARG A N 1
ATOM 716 C CA . ARG A 1 86 ? -11.986 13.143 4.251 1.00 79.12 86 ARG A CA 1
ATOM 717 C C . ARG A 1 86 ? -10.635 13.765 4.671 1.00 79.12 86 ARG A C 1
ATOM 719 O O . ARG A 1 86 ? -9.691 13.760 3.890 1.00 79.12 86 ARG A O 1
ATOM 726 N N . ASP A 1 87 ? -10.533 14.274 5.902 1.00 82.69 87 ASP A N 1
ATOM 727 C CA . ASP A 1 87 ? -9.280 14.796 6.484 1.00 82.69 87 ASP A CA 1
ATOM 728 C C . ASP A 1 87 ? -8.365 13.661 6.982 1.00 82.69 87 ASP A C 1
ATOM 730 O O . ASP A 1 87 ? -8.728 12.899 7.878 1.00 82.69 87 ASP A O 1
ATOM 734 N N . PHE A 1 88 ? -7.149 13.571 6.437 1.00 83.06 88 PHE A N 1
ATOM 735 C CA . PHE A 1 88 ? -6.163 12.558 6.814 1.00 83.06 88 PHE A CA 1
ATOM 736 C C . PHE A 1 88 ? -5.664 12.654 8.253 1.00 83.06 88 PHE A C 1
ATOM 738 O O . PHE A 1 88 ? -5.474 11.621 8.898 1.00 83.06 88 PHE A O 1
ATOM 745 N N . ASN A 1 89 ? -5.415 13.860 8.760 1.00 83.44 89 ASN A N 1
ATOM 746 C CA . ASN A 1 89 ? -4.765 14.027 10.058 1.00 83.44 89 ASN A CA 1
ATOM 747 C C . ASN A 1 89 ? -5.702 13.597 11.183 1.00 83.44 89 ASN A C 1
ATOM 749 O O . ASN A 1 89 ? -5.303 12.822 12.053 1.00 83.44 89 ASN A O 1
ATOM 753 N N . ALA A 1 90 ? -6.975 13.985 11.096 1.00 85.69 90 ALA A N 1
ATOM 754 C CA . ALA A 1 90 ? -8.007 13.521 12.016 1.00 85.69 90 ALA A CA 1
ATOM 755 C C . ALA A 1 90 ? -8.108 11.981 12.051 1.00 85.69 90 ALA A C 1
ATOM 757 O O . ALA A 1 90 ? -8.267 11.375 13.116 1.00 85.69 90 ALA A O 1
ATOM 758 N N . VAL A 1 91 ? -7.972 11.332 10.891 1.00 85.62 91 VAL A N 1
ATOM 759 C CA . VAL A 1 91 ? -8.023 9.867 10.755 1.00 85.62 91 VAL A CA 1
ATOM 760 C C . VAL A 1 91 ? -6.787 9.203 11.348 1.00 85.62 91 VAL A C 1
ATOM 762 O O . VAL A 1 91 ? -6.914 8.207 12.063 1.00 85.62 91 VAL A O 1
ATOM 765 N N . LEU A 1 92 ? -5.601 9.754 11.088 1.00 86.38 92 LEU A N 1
ATOM 766 C CA . LEU A 1 92 ? -4.343 9.267 11.646 1.00 86.38 92 LEU 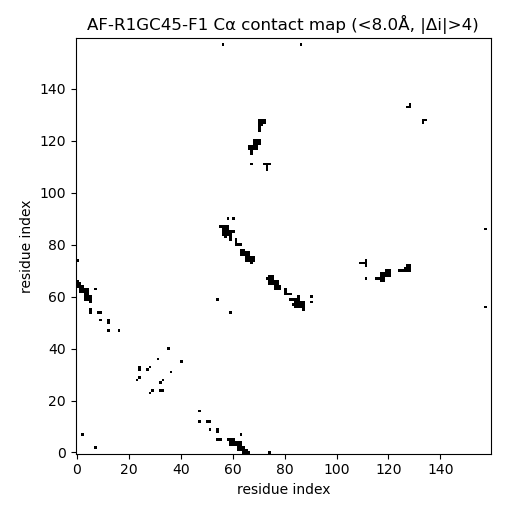A CA 1
ATOM 767 C C . LEU A 1 92 ? -4.336 9.370 13.175 1.00 86.38 92 LEU A C 1
ATOM 769 O O . LEU A 1 92 ? -4.026 8.393 13.853 1.00 86.38 92 LEU A O 1
ATOM 773 N N . GLU A 1 93 ? -4.733 10.512 13.732 1.00 88.94 93 GLU A N 1
ATOM 774 C CA . GLU A 1 93 ? -4.792 10.707 15.183 1.00 88.94 93 GLU A CA 1
ATOM 775 C C . GLU A 1 93 ? -5.785 9.759 15.862 1.00 88.94 93 GLU A C 1
ATOM 777 O O . GLU A 1 93 ? -5.505 9.212 16.935 1.00 88.94 93 GLU A O 1
ATOM 782 N N . TRP A 1 94 ? -6.952 9.548 15.246 1.00 90.75 94 TRP A N 1
ATOM 783 C CA . TRP A 1 94 ? -7.921 8.564 15.720 1.00 90.75 94 TRP A CA 1
ATOM 784 C C . TRP A 1 94 ? -7.333 7.151 15.687 1.00 90.75 94 TRP A C 1
ATOM 786 O O . TRP A 1 94 ? -7.398 6.434 16.686 1.00 90.75 94 TRP A O 1
ATOM 796 N N . GLN A 1 95 ? -6.707 6.763 14.574 1.00 89.38 95 GLN A N 1
ATOM 797 C CA . GLN A 1 95 ? -6.123 5.435 14.412 1.00 89.38 95 GLN A C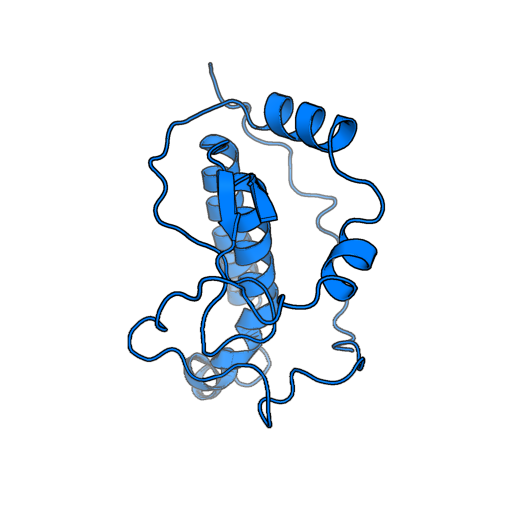A 1
ATOM 798 C C . GLN A 1 95 ? -5.011 5.187 15.434 1.00 89.38 95 GLN A C 1
ATOM 800 O O . GLN A 1 95 ? -5.017 4.150 16.088 1.00 89.38 95 GLN A O 1
ATOM 805 N N . GLU A 1 96 ? -4.086 6.124 15.623 1.00 87.56 96 GLU A N 1
ATOM 806 C CA . GLU A 1 96 ? -2.975 5.971 16.567 1.00 87.56 96 GLU A CA 1
ATOM 807 C C . GLU A 1 96 ? -3.454 5.769 18.010 1.00 87.56 96 GLU A C 1
ATOM 809 O O . GLU A 1 96 ? -2.896 4.945 18.739 1.00 87.56 96 GLU A O 1
ATOM 814 N N . ARG A 1 97 ? -4.533 6.455 18.407 1.00 90.00 97 ARG A N 1
ATOM 815 C CA . ARG A 1 97 ? -5.139 6.326 19.739 1.00 90.00 97 ARG A CA 1
ATOM 816 C C . ARG A 1 97 ? -5.995 5.067 19.902 1.00 90.00 97 ARG A C 1
ATOM 818 O O . ARG A 1 97 ? -6.128 4.574 21.020 1.00 90.00 97 ARG A O 1
ATOM 825 N N . THR A 1 98 ? -6.600 4.564 18.827 1.00 87.75 98 THR A N 1
ATOM 826 C CA . THR A 1 98 ? -7.604 3.483 18.883 1.00 87.75 98 THR A CA 1
ATOM 827 C C . THR A 1 98 ? -7.086 2.132 18.374 1.00 87.75 98 THR A C 1
ATOM 829 O O . THR A 1 98 ? -7.709 1.103 18.639 1.00 87.75 98 THR A O 1
ATOM 832 N N . LYS A 1 99 ? -5.945 2.086 17.675 1.00 83.56 99 LYS A N 1
ATOM 833 C CA . LYS A 1 99 ? -5.399 0.842 17.114 1.00 83.56 99 LYS A CA 1
ATOM 834 C C . LYS A 1 99 ? -5.108 -0.200 18.192 1.00 83.56 99 LYS A C 1
ATOM 836 O O . LYS A 1 99 ? -4.654 0.109 19.296 1.00 83.56 99 LYS A O 1
ATOM 841 N N . LEU A 1 100 ? -5.308 -1.465 17.822 1.00 83.12 100 LEU A N 1
ATOM 842 C CA . LEU A 1 100 ? -4.870 -2.595 18.633 1.00 83.12 100 LEU A CA 1
ATOM 843 C C . LEU A 1 100 ? -3.346 -2.561 18.769 1.00 83.12 100 LEU A C 1
ATOM 845 O O . LEU A 1 100 ? -2.616 -2.581 17.774 1.00 83.12 100 LEU A O 1
ATOM 849 N N . GLN A 1 101 ? -2.874 -2.541 20.013 1.00 84.31 101 GLN A N 1
ATOM 850 C CA . GLN A 1 101 ? -1.457 -2.713 20.309 1.00 84.31 101 GLN A CA 1
ATOM 851 C C . GLN A 1 101 ? -1.028 -4.136 19.934 1.00 84.31 101 GLN A C 1
ATOM 853 O O . GLN A 1 101 ? -1.842 -5.058 19.902 1.00 84.31 101 GLN A O 1
ATOM 858 N N . ASP A 1 102 ? 0.244 -4.308 19.578 1.00 82.38 102 ASP A N 1
ATOM 859 C CA . ASP A 1 102 ? 0.805 -5.599 19.162 1.00 82.38 102 ASP A CA 1
ATOM 860 C C . ASP A 1 102 ? 0.067 -6.286 17.994 1.00 82.38 102 ASP A C 1
ATOM 862 O O . ASP A 1 102 ? 0.137 -7.508 17.831 1.00 82.38 102 ASP A O 1
ATOM 866 N N . ALA A 1 103 ? -0.597 -5.515 17.120 1.00 79.25 103 ALA A N 1
ATOM 867 C CA . ALA A 1 103 ? -1.373 -6.034 15.987 1.00 79.25 103 ALA A CA 1
ATOM 868 C C . ALA A 1 103 ? -0.599 -7.056 15.133 1.00 79.25 103 ALA A C 1
ATOM 870 O O . ALA A 1 103 ? -1.162 -8.053 14.687 1.00 79.25 103 ALA A O 1
ATOM 871 N N . ARG A 1 104 ? 0.718 -6.872 14.971 1.00 76.62 104 ARG A N 1
ATOM 872 C CA . ARG A 1 104 ? 1.592 -7.818 14.260 1.00 76.62 104 ARG A CA 1
ATOM 873 C C . ARG A 1 104 ? 1.663 -9.186 14.943 1.00 76.62 104 ARG A C 1
ATOM 875 O O . ARG A 1 104 ? 1.606 -10.208 14.266 1.00 76.62 104 ARG A O 1
ATOM 882 N N . ARG A 1 105 ? 1.785 -9.223 16.272 1.00 81.12 105 ARG A N 1
ATOM 883 C CA . ARG A 1 105 ? 1.785 -10.473 17.047 1.00 81.12 105 ARG A CA 1
ATOM 884 C C . ARG A 1 105 ? 0.437 -11.173 16.907 1.00 81.12 105 ARG A C 1
ATOM 886 O O . ARG A 1 105 ? 0.405 -12.375 16.658 1.00 81.12 105 ARG A O 1
ATOM 893 N N . HIS A 1 106 ? -0.654 -10.417 17.019 1.00 80.56 106 HIS A N 1
ATOM 894 C CA . HIS A 1 106 ? -2.004 -10.945 16.838 1.00 80.56 106 HIS A CA 1
ATOM 895 C C . HIS A 1 106 ? -2.219 -11.493 15.420 1.00 80.56 106 HIS A C 1
ATOM 897 O O . HIS A 1 106 ? -2.740 -12.596 15.285 1.00 80.56 106 HIS A O 1
ATOM 903 N N . TRP A 1 107 ? -1.735 -10.801 14.380 1.00 80.44 107 TRP A N 1
ATOM 904 C CA . TRP A 1 107 ? -1.806 -11.252 12.985 1.00 80.44 107 TRP A CA 1
ATOM 905 C C . TRP A 1 107 ? -1.227 -12.657 12.795 1.00 80.44 107 TRP A C 1
ATOM 907 O O . TRP A 1 107 ? -1.906 -13.541 12.276 1.00 80.44 107 TRP A O 1
ATOM 917 N N . TYR A 1 108 ? 0.002 -12.894 13.262 1.00 79.31 108 TYR A N 1
ATOM 918 C CA . TYR A 1 108 ? 0.648 -14.206 13.128 1.00 79.31 108 TYR A CA 1
ATOM 919 C C . TYR A 1 108 ? 0.036 -15.292 14.021 1.00 79.31 108 TYR A C 1
ATOM 921 O O . TYR A 1 108 ? 0.235 -16.478 13.759 1.00 79.31 108 TYR A O 1
ATOM 929 N N . ALA A 1 109 ? -0.699 -14.909 15.065 1.00 82.31 109 ALA A N 1
ATOM 930 C CA . ALA A 1 109 ? -1.420 -15.847 15.915 1.00 82.31 109 ALA A CA 1
ATOM 931 C C . ALA A 1 109 ? -2.761 -16.297 15.306 1.00 82.31 109 ALA A C 1
ATOM 933 O O . ALA A 1 109 ? -3.269 -17.350 15.694 1.00 82.31 109 ALA A O 1
ATOM 934 N N . PHE A 1 110 ? -3.333 -15.547 14.354 1.00 79.25 110 PHE A N 1
ATOM 935 C CA . PHE A 1 110 ? -4.583 -15.936 13.706 1.00 79.25 110 PHE A CA 1
ATOM 936 C C . PHE A 1 110 ? -4.393 -17.180 12.841 1.00 79.25 110 PHE A C 1
ATOM 938 O O . PHE A 1 110 ? -3.714 -17.167 11.812 1.00 79.25 110 PHE A O 1
ATOM 945 N N . LYS A 1 111 ? -5.063 -18.256 13.248 1.00 81.56 111 LYS A N 1
ATOM 946 C CA . LYS A 1 111 ? -5.258 -19.455 12.440 1.00 81.56 111 LYS A CA 1
ATOM 947 C C . LYS A 1 111 ? -6.670 -19.429 11.879 1.00 81.56 111 LYS A C 1
ATOM 949 O O . LYS A 1 111 ? -7.601 -19.059 12.591 1.00 81.56 111 LYS A O 1
ATOM 954 N N . LYS A 1 112 ? -6.811 -19.808 10.610 1.00 86.12 112 LYS A N 1
ATOM 955 C CA . LYS A 1 112 ? -8.121 -20.017 9.993 1.00 86.12 112 LYS A CA 1
ATOM 956 C C . LYS A 1 112 ? -8.868 -21.098 10.799 1.00 86.12 112 LYS A C 1
ATOM 958 O O . LYS A 1 112 ? -8.299 -22.178 10.947 1.00 86.12 112 LYS A O 1
ATOM 963 N N . PRO A 1 113 ? -10.067 -20.814 11.340 1.00 88.25 113 PRO A N 1
ATOM 964 C CA . PRO A 1 113 ? -10.904 -21.831 11.974 1.00 88.25 113 PRO A CA 1
ATOM 965 C C . PRO A 1 113 ? -11.285 -22.939 10.986 1.00 88.25 113 PRO A C 1
ATOM 967 O O . PRO A 1 113 ? -11.453 -22.663 9.796 1.00 88.25 113 PRO A O 1
ATOM 970 N N . ASP A 1 114 ? -11.450 -24.169 11.472 1.00 87.25 114 ASP A N 1
ATOM 971 C CA . ASP A 1 114 ? -11.791 -25.321 10.622 1.00 87.25 114 ASP A CA 1
ATOM 972 C C . ASP A 1 114 ? -13.185 -25.181 9.981 1.00 87.25 114 ASP A C 1
ATOM 974 O O . ASP A 1 114 ? -13.418 -25.667 8.876 1.00 87.25 114 ASP A O 1
ATOM 978 N N . ASP A 1 115 ? -14.094 -24.469 10.647 1.00 91.19 115 ASP A N 1
ATOM 979 C CA . ASP A 1 115 ? -15.470 -24.191 10.229 1.00 91.19 115 ASP A CA 1
ATOM 980 C C . ASP A 1 115 ? -15.638 -22.833 9.523 1.00 91.19 115 ASP A C 1
ATOM 982 O O . ASP A 1 115 ? -16.758 -22.380 9.278 1.00 91.19 115 ASP A O 1
ATOM 986 N N . ALA A 1 116 ? -14.537 -22.158 9.182 1.00 88.50 116 ALA A N 1
ATOM 987 C CA . ALA A 1 116 ? -14.592 -20.852 8.542 1.00 88.50 116 ALA A CA 1
ATOM 988 C C . ALA A 1 116 ? -15.306 -20.910 7.181 1.00 88.50 116 ALA A C 1
ATOM 990 O O . ALA A 1 116 ? -14.939 -21.694 6.303 1.00 88.50 116 ALA A O 1
ATOM 991 N N . VAL A 1 117 ? -16.263 -20.002 6.962 1.00 89.88 117 VAL A N 1
ATOM 992 C CA . VAL A 1 117 ? -16.839 -19.761 5.631 1.00 89.88 117 VAL A CA 1
ATOM 993 C C . VAL A 1 117 ? -15.751 -19.187 4.726 1.00 89.88 117 VAL A C 1
ATOM 995 O O . VAL A 1 117 ? -15.144 -18.164 5.049 1.00 89.88 117 VAL A O 1
ATOM 998 N N . GLN A 1 118 ? -15.499 -19.855 3.600 1.00 87.44 118 GLN A N 1
ATOM 999 C CA . GLN A 1 118 ? -14.445 -19.493 2.655 1.00 87.44 118 GLN A CA 1
ATOM 1000 C C . GLN A 1 118 ? -15.043 -19.057 1.324 1.00 87.44 118 GLN A C 1
ATOM 1002 O O . GLN A 1 118 ? -15.959 -19.688 0.803 1.00 87.44 118 GLN A O 1
ATOM 1007 N N . LEU A 1 119 ? -14.504 -17.975 0.769 1.00 85.56 119 LEU A N 1
ATOM 1008 C CA . LEU A 1 119 ? -14.847 -17.525 -0.571 1.00 85.56 119 LEU A CA 1
ATOM 1009 C C . LEU A 1 119 ? -13.893 -18.158 -1.596 1.00 85.56 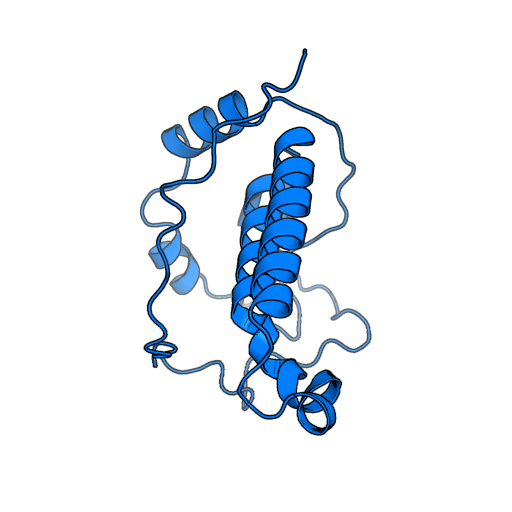119 LEU A C 1
ATOM 1011 O O . LEU A 1 119 ? -12.689 -18.283 -1.312 1.00 85.56 119 LEU A O 1
ATOM 1015 N N . PRO A 1 120 ? -14.385 -18.489 -2.805 1.00 82.25 120 PRO A N 1
ATOM 1016 C CA . PRO A 1 120 ? -13.530 -18.998 -3.863 1.00 82.25 120 PRO A CA 1
ATOM 1017 C C . PRO A 1 120 ? -12.461 -17.958 -4.241 1.00 82.25 120 PRO A C 1
ATOM 1019 O O . PRO A 1 120 ? -12.655 -16.742 -4.055 1.00 82.25 120 PRO A O 1
ATOM 1022 N N . PRO A 1 121 ? -11.302 -18.408 -4.749 1.00 76.19 121 PRO A N 1
ATOM 1023 C CA . PRO A 1 121 ? -10.260 -17.509 -5.214 1.00 76.19 121 PRO A CA 1
ATOM 1024 C C . PRO A 1 121 ? -10.730 -16.707 -6.442 1.00 76.19 121 PRO A C 1
ATOM 1026 O O . PRO A 1 121 ? -11.388 -17.265 -7.323 1.00 76.19 121 PRO A O 1
ATOM 1029 N N . PRO A 1 122 ? -10.357 -15.418 -6.560 1.00 73.06 122 PRO A N 1
ATOM 1030 C CA . PRO A 1 122 ? -10.450 -14.690 -7.821 1.00 73.06 122 PRO A CA 1
ATOM 1031 C C . PRO A 1 122 ? -9.695 -15.418 -8.941 1.00 73.06 122 PRO A C 1
ATOM 1033 O O . PRO A 1 122 ? -8.684 -16.085 -8.693 1.00 73.06 122 PRO A O 1
ATOM 1036 N N . ALA A 1 123 ? -10.154 -15.257 -10.184 1.00 70.81 123 ALA A N 1
ATOM 1037 C CA . ALA A 1 123 ? -9.508 -15.861 -11.345 1.00 70.81 123 ALA A CA 1
ATOM 1038 C C . ALA A 1 123 ? -8.010 -15.493 -11.405 1.00 70.81 123 ALA A C 1
ATOM 1040 O O . ALA A 1 123 ? -7.641 -14.324 -11.324 1.00 70.81 123 ALA A O 1
ATOM 1041 N N . GLY A 1 124 ? -7.143 -16.503 -11.526 1.00 66.12 124 GLY A N 1
ATOM 1042 C CA . GLY A 1 124 ? -5.686 -16.330 -11.595 1.00 66.12 124 GLY A CA 1
ATOM 1043 C C . GLY A 1 124 ? -4.953 -16.258 -10.248 1.00 66.12 124 GLY A C 1
ATOM 1044 O O . GLY A 1 124 ? -3.721 -16.305 -10.241 1.00 66.12 124 GLY A O 1
ATOM 1045 N N . LEU A 1 125 ? -5.655 -16.211 -9.106 1.00 66.06 125 LEU A N 1
ATOM 1046 C CA . LEU A 1 125 ? -5.011 -16.214 -7.789 1.00 66.06 125 LEU A CA 1
ATOM 1047 C C . LEU A 1 125 ? -4.501 -17.622 -7.431 1.00 66.06 125 LEU A C 1
ATOM 1049 O O . LEU A 1 125 ? -5.262 -18.494 -7.010 1.00 66.06 125 LEU A O 1
ATOM 1053 N N . LYS A 1 126 ? -3.189 -17.839 -7.577 1.00 65.06 126 LYS A N 1
ATOM 1054 C CA . LYS A 1 126 ? -2.512 -19.075 -7.148 1.00 65.06 126 LYS A CA 1
ATOM 1055 C C . LYS A 1 126 ? -2.449 -19.166 -5.618 1.00 65.06 126 LYS A C 1
ATOM 1057 O O . LYS A 1 126 ? -2.418 -18.149 -4.926 1.00 65.06 126 LYS A O 1
ATOM 1062 N N . ALA A 1 127 ? -2.388 -20.388 -5.089 1.00 62.56 127 ALA A N 1
ATOM 1063 C CA . ALA A 1 127 ? -2.246 -20.610 -3.653 1.00 62.56 127 ALA A CA 1
ATOM 1064 C C . ALA A 1 127 ? -0.923 -20.048 -3.117 1.00 62.56 127 ALA A C 1
ATOM 1066 O O . ALA A 1 127 ? 0.156 -20.478 -3.524 1.00 62.56 127 ALA A O 1
ATOM 1067 N N . LEU A 1 128 ? -1.015 -19.097 -2.185 1.00 60.12 128 LEU A N 1
ATOM 1068 C CA . LEU A 1 128 ? 0.128 -18.533 -1.471 1.00 60.12 128 LEU A CA 1
ATOM 1069 C C . LEU A 1 128 ? 0.267 -19.310 -0.156 1.00 60.12 128 LEU A C 1
ATOM 1071 O O . LEU A 1 128 ? -0.301 -18.926 0.863 1.00 60.12 128 LEU A O 1
ATOM 1075 N N . GLY A 1 129 ? 0.951 -20.459 -0.172 1.00 52.41 129 GLY A N 1
ATOM 1076 C CA . GLY A 1 129 ? 1.092 -21.228 1.073 1.00 52.41 129 GLY A CA 1
ATOM 1077 C C . GLY A 1 129 ? 2.007 -22.449 1.064 1.00 52.41 129 GLY A C 1
ATOM 1078 O O . GLY A 1 129 ? 2.671 -22.713 2.054 1.00 52.41 129 GLY A O 1
ATOM 1079 N N . LYS A 1 130 ? 2.124 -23.220 -0.018 1.00 41.53 130 LYS A N 1
ATOM 1080 C CA . LYS A 1 130 ? 3.088 -24.338 -0.053 1.00 41.53 130 LYS A CA 1
ATOM 1081 C C . LYS A 1 130 ? 3.951 -24.226 -1.299 1.00 41.53 130 LYS A C 1
ATOM 1083 O O . LYS A 1 130 ? 3.439 -24.293 -2.407 1.00 41.53 130 LYS A O 1
ATOM 1088 N N . GLY A 1 131 ? 5.253 -24.011 -1.098 1.00 41.78 131 GLY A N 1
ATOM 1089 C CA . GLY A 1 131 ? 6.245 -23.921 -2.177 1.00 41.78 131 GLY A CA 1
ATOM 1090 C C . GLY A 1 131 ? 6.447 -22.532 -2.797 1.00 41.78 131 GLY A C 1
ATOM 1091 O O . GLY A 1 131 ? 7.201 -22.417 -3.752 1.00 41.78 131 GLY A O 1
ATOM 1092 N N . THR A 1 132 ? 5.826 -21.471 -2.265 1.00 50.72 132 THR A N 1
ATOM 1093 C CA . THR A 1 132 ? 5.915 -20.106 -2.830 1.00 50.72 132 THR A CA 1
ATOM 1094 C C . THR A 1 132 ? 7.010 -19.222 -2.216 1.00 50.72 132 THR A C 1
ATOM 1096 O O . THR A 1 132 ? 7.096 -18.049 -2.558 1.00 50.72 132 THR A O 1
ATOM 1099 N N . GLY A 1 133 ? 7.840 -19.744 -1.304 1.00 44.12 133 GLY A N 1
ATOM 1100 C CA . GLY A 1 133 ? 8.978 -19.013 -0.715 1.00 44.12 133 GLY A CA 1
ATOM 1101 C C . GLY A 1 133 ? 8.641 -18.011 0.402 1.00 44.12 133 GLY A C 1
ATOM 1102 O O . GLY A 1 133 ? 9.549 -17.521 1.058 1.00 44.12 133 GLY A O 1
ATOM 1103 N N . TRP A 1 134 ? 7.361 -17.755 0.694 1.00 41.81 134 TRP A N 1
ATOM 1104 C CA . TRP A 1 134 ? 6.930 -16.826 1.760 1.00 41.81 134 TRP A CA 1
ATOM 1105 C C . TRP A 1 134 ? 6.969 -17.422 3.180 1.00 41.81 134 TRP A C 1
ATOM 1107 O O . TRP A 1 134 ? 6.714 -16.728 4.162 1.00 41.81 134 TRP A O 1
ATOM 1117 N N . HIS A 1 135 ? 7.298 -18.711 3.303 1.00 38.47 135 HIS A N 1
ATOM 1118 C CA . HIS A 1 135 ? 7.474 -19.402 4.577 1.00 38.47 135 HIS A CA 1
ATOM 1119 C C . HIS A 1 135 ? 8.955 -19.537 4.922 1.00 38.47 135 HIS A C 1
ATOM 1121 O O . HIS A 1 135 ? 9.533 -20.594 4.680 1.00 38.47 135 HIS A O 1
ATOM 1127 N N . LYS A 1 136 ? 9.546 -18.486 5.497 1.00 35.31 136 LYS A N 1
ATOM 1128 C CA . LYS A 1 136 ? 10.544 -18.540 6.583 1.00 35.31 136 LYS A CA 1
ATOM 1129 C C . LYS A 1 136 ? 11.016 -17.129 6.933 1.00 35.31 136 LYS A C 1
ATOM 1131 O O . LYS A 1 136 ? 10.933 -16.216 6.120 1.00 35.31 136 LYS A O 1
ATOM 1136 N N . GLY A 1 137 ? 11.380 -16.957 8.201 1.00 35.72 137 GLY A N 1
ATOM 1137 C CA . GLY A 1 137 ? 11.682 -15.688 8.860 1.00 35.72 137 GLY A CA 1
ATOM 1138 C C . GLY A 1 137 ? 13.040 -15.121 8.472 1.00 35.72 137 GLY A C 1
ATOM 1139 O O . GLY A 1 137 ? 13.842 -14.786 9.338 1.00 35.72 137 GLY A O 1
ATOM 1140 N N . ASP A 1 138 ? 13.260 -14.975 7.176 1.00 29.12 138 ASP A N 1
ATOM 1141 C CA . ASP A 1 138 ? 14.508 -14.521 6.603 1.00 29.12 138 ASP A CA 1
ATOM 1142 C C . ASP A 1 138 ? 14.199 -13.113 6.112 1.00 29.12 138 ASP A C 1
ATOM 1144 O O . ASP A 1 138 ? 13.580 -12.903 5.067 1.00 29.12 138 ASP A O 1
ATOM 1148 N N . GLY A 1 139 ? 14.508 -12.133 6.960 1.00 30.08 139 GLY A N 1
ATOM 1149 C CA . GLY A 1 139 ? 14.354 -10.731 6.615 1.00 30.08 139 GLY A CA 1
ATOM 1150 C C . GLY A 1 139 ? 14.968 -10.463 5.245 1.00 30.08 139 GLY A C 1
ATOM 1151 O O . GLY A 1 139 ? 16.057 -10.941 4.934 1.00 30.08 139 GLY A O 1
ATOM 1152 N N . PHE A 1 140 ? 14.252 -9.690 4.435 1.00 31.48 140 PHE A N 1
ATOM 1153 C CA . PHE A 1 140 ? 14.735 -9.141 3.177 1.00 31.48 140 PHE A CA 1
ATOM 1154 C C . PHE A 1 140 ? 15.929 -8.220 3.489 1.00 31.48 140 PHE A C 1
ATOM 1156 O O . PHE A 1 140 ? 15.779 -7.010 3.644 1.00 31.48 140 PHE A O 1
ATOM 1163 N N . HIS A 1 141 ? 17.118 -8.795 3.672 1.00 29.59 141 HIS A N 1
ATOM 1164 C CA . HIS A 1 141 ? 18.361 -8.056 3.843 1.00 29.59 141 HIS A CA 1
ATOM 1165 C C . HIS A 1 141 ? 18.828 -7.587 2.464 1.00 29.59 141 HIS A C 1
ATOM 1167 O O . HIS A 1 141 ? 19.781 -8.092 1.885 1.00 29.59 141 HIS A O 1
ATOM 1173 N N . LEU A 1 142 ? 18.131 -6.584 1.936 1.00 30.12 142 LEU A N 1
ATOM 1174 C CA . LEU A 1 142 ? 18.740 -5.642 1.014 1.00 30.12 142 LEU A CA 1
ATOM 1175 C C . LEU A 1 142 ? 19.325 -4.530 1.875 1.00 30.12 142 LEU A C 1
ATOM 1177 O O . LEU A 1 142 ? 18.624 -3.613 2.300 1.00 30.12 142 LEU A O 1
ATOM 1181 N N . SER A 1 143 ? 20.620 -4.630 2.161 1.00 27.23 143 SER A N 1
ATOM 1182 C CA . SER A 1 143 ? 21.429 -3.499 2.608 1.00 27.23 143 SER A CA 1
ATOM 1183 C C . SER A 1 143 ? 21.542 -2.490 1.461 1.00 27.23 143 SER A C 1
ATOM 1185 O O . SER A 1 143 ? 22.582 -2.357 0.826 1.00 27.23 143 SER A O 1
ATOM 1187 N N . VAL A 1 144 ? 20.441 -1.811 1.158 1.00 32.47 144 VAL A N 1
ATOM 1188 C CA . VAL A 1 144 ? 20.434 -0.587 0.364 1.00 32.47 144 VAL A CA 1
ATOM 1189 C C . VAL A 1 144 ? 20.207 0.527 1.379 1.00 32.47 144 VAL A C 1
ATOM 1191 O O . VAL A 1 144 ? 19.216 0.458 2.113 1.00 32.47 144 VAL A O 1
ATOM 1194 N N . PRO A 1 145 ? 21.114 1.511 1.494 1.00 28.17 145 PRO A N 1
ATOM 1195 C CA . PRO A 1 145 ? 20.938 2.601 2.434 1.00 28.17 145 PRO A CA 1
ATOM 1196 C C . PRO A 1 145 ? 19.597 3.275 2.144 1.00 28.17 145 PRO A C 1
ATOM 1198 O O . PRO A 1 145 ? 19.392 3.872 1.089 1.00 28.17 145 PRO A O 1
ATOM 1201 N N . THR A 1 146 ? 18.649 3.140 3.069 1.00 35.31 146 THR A N 1
ATOM 1202 C CA . THR A 1 146 ? 17.409 3.905 3.041 1.00 35.31 146 THR A CA 1
ATOM 1203 C C . THR A 1 146 ? 17.792 5.360 3.228 1.00 35.31 146 THR A C 1
ATOM 1205 O O . THR A 1 146 ? 18.108 5.775 4.344 1.00 35.31 146 THR A O 1
ATOM 1208 N N . GLN A 1 147 ? 17.786 6.136 2.148 1.00 33.19 147 GLN A N 1
ATOM 1209 C CA . GLN A 1 147 ? 17.820 7.583 2.265 1.00 33.19 147 GLN A CA 1
ATOM 1210 C C . GLN A 1 147 ? 16.549 7.982 3.019 1.00 33.19 147 GLN A C 1
ATOM 1212 O O . GLN A 1 147 ? 15.429 7.751 2.558 1.00 33.19 147 GLN A O 1
ATOM 1217 N N . ARG A 1 148 ? 16.735 8.443 4.257 1.00 34.19 148 ARG A N 1
ATOM 1218 C CA . ARG A 1 148 ? 15.650 8.869 5.134 1.00 34.19 148 ARG A CA 1
ATOM 1219 C C . ARG A 1 148 ? 14.936 10.044 4.466 1.00 34.19 148 ARG A C 1
ATOM 1221 O O . ARG A 1 148 ? 15.572 11.035 4.119 1.00 34.19 148 ARG A O 1
ATOM 1228 N N . LEU A 1 149 ? 13.625 9.915 4.281 1.00 40.69 149 LEU A N 1
ATOM 1229 C CA . LEU A 1 149 ? 12.732 10.938 3.721 1.00 40.69 149 LEU A CA 1
ATOM 1230 C C . LEU A 1 149 ? 12.484 12.083 4.727 1.00 40.69 149 LEU A C 1
ATOM 1232 O O . LEU A 1 149 ? 11.353 12.508 4.911 1.00 40.69 149 LEU A O 1
ATOM 1236 N N . GLU A 1 150 ? 13.516 12.558 5.425 1.00 32.62 150 GLU A N 1
ATOM 1237 C CA . GLU A 1 150 ? 13.366 13.568 6.486 1.00 32.62 150 GLU A CA 1
ATOM 1238 C C . GLU A 1 150 ? 13.412 15.017 5.960 1.00 32.62 150 GLU A C 1
ATOM 1240 O O . GLU A 1 150 ? 13.227 15.937 6.742 1.00 32.62 150 GLU A O 1
ATOM 1245 N N . ASN A 1 151 ? 13.587 15.247 4.648 1.00 32.78 151 ASN A N 1
ATOM 1246 C CA . ASN A 1 151 ? 13.807 16.595 4.089 1.00 32.78 151 ASN A CA 1
ATOM 1247 C C . ASN A 1 151 ? 12.926 16.963 2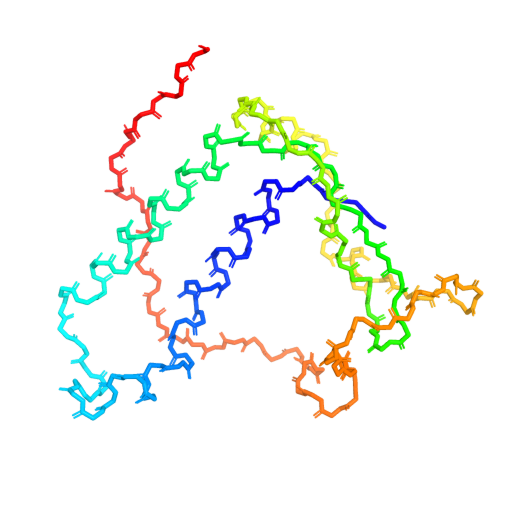.875 1.00 32.78 151 ASN A C 1
ATOM 1249 O O . ASN A 1 151 ? 13.352 17.750 2.030 1.00 32.78 151 ASN A O 1
ATOM 1253 N N . LEU A 1 152 ? 11.709 16.420 2.750 1.00 36.06 152 LEU A N 1
ATOM 1254 C CA . LEU A 1 152 ? 10.753 16.960 1.772 1.00 36.06 152 LEU A CA 1
ATOM 1255 C C . LEU A 1 152 ? 9.994 18.149 2.392 1.00 36.06 152 LEU A C 1
ATOM 1257 O O . LEU A 1 152 ? 9.505 18.032 3.521 1.00 36.06 152 LEU A O 1
ATOM 1261 N N . PRO A 1 153 ? 9.912 19.303 1.699 1.00 32.72 153 PRO A N 1
ATOM 1262 C CA . PRO A 1 153 ? 9.178 20.457 2.198 1.00 32.72 153 PRO A CA 1
ATOM 1263 C C . PRO A 1 153 ? 7.721 20.065 2.449 1.00 32.72 153 PRO A C 1
ATOM 1265 O O . PRO A 1 153 ? 7.081 19.427 1.613 1.00 32.72 153 PRO A O 1
ATOM 1268 N N . HIS A 1 154 ? 7.222 20.426 3.630 1.00 42.81 154 HIS A N 1
ATOM 1269 C CA . HIS A 1 154 ? 5.830 20.236 4.017 1.00 42.81 154 HIS A CA 1
ATOM 1270 C C . HIS A 1 154 ? 4.992 21.193 3.170 1.00 42.81 154 HIS A C 1
ATOM 1272 O O . HIS A 1 154 ? 4.904 22.382 3.463 1.00 42.81 154 HIS A O 1
ATOM 1278 N N . GLY A 1 155 ? 4.480 20.695 2.050 1.00 37.53 155 GLY A N 1
ATOM 1279 C CA . GLY A 1 155 ? 3.714 21.475 1.095 1.00 37.53 155 GLY A CA 1
ATOM 1280 C C . GLY A 1 155 ? 2.332 20.880 0.898 1.00 37.53 155 GLY A C 1
ATOM 1281 O O . GLY A 1 155 ? 2.230 19.744 0.446 1.00 37.53 155 GLY A O 1
ATOM 1282 N N . LEU A 1 156 ? 1.334 21.729 1.159 1.00 39.12 156 LEU A N 1
ATOM 1283 C CA . LEU A 1 156 ? -0.100 21.633 0.857 1.00 39.12 156 LEU A CA 1
ATOM 1284 C C . LEU A 1 156 ? -0.969 21.029 1.971 1.00 39.12 156 LEU A C 1
ATOM 1286 O O . LEU A 1 156 ? -1.205 19.825 2.047 1.00 39.12 156 LEU A O 1
ATOM 1290 N N . GLU A 1 157 ? -1.487 21.935 2.807 1.00 32.06 157 GLU A N 1
ATOM 1291 C CA . GLU A 1 157 ? -2.730 21.742 3.554 1.00 32.06 157 GLU A CA 1
ATOM 1292 C C . GLU A 1 157 ? -3.867 21.448 2.565 1.00 32.06 157 GLU A C 1
ATOM 1294 O O . GLU A 1 157 ? -4.030 22.138 1.554 1.00 32.06 157 GLU A O 1
ATOM 1299 N N . CYS A 1 158 ? -4.639 20.400 2.845 1.00 36.06 158 CYS A N 1
ATOM 1300 C CA . CYS A 1 158 ? -5.882 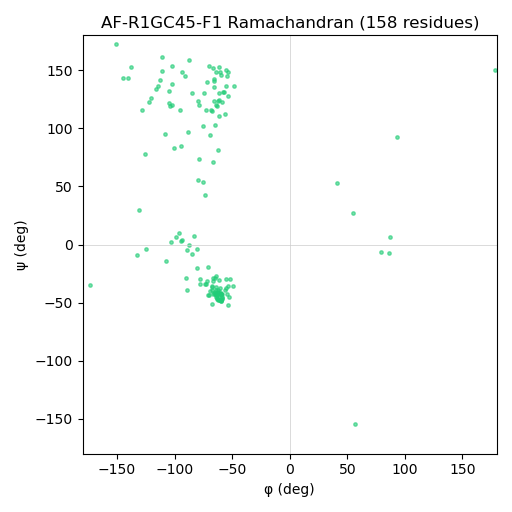20.129 2.136 1.00 36.06 158 CYS A CA 1
ATOM 1301 C C . CYS A 1 158 ? -6.910 21.162 2.611 1.00 36.06 158 CYS A C 1
ATOM 1303 O O . CYS A 1 158 ? -7.226 21.198 3.797 1.00 36.06 158 CYS A O 1
ATOM 1305 N N . SER A 1 159 ? -7.381 22.025 1.711 1.00 33.84 159 SER A N 1
ATOM 1306 C CA . SER A 1 159 ? -8.475 22.953 2.006 1.00 33.84 159 SER A CA 1
ATOM 1307 C C . SER A 1 159 ? -9.774 22.183 2.254 1.00 33.84 159 SER A C 1
ATOM 1309 O O . SER A 1 159 ? -10.071 21.262 1.490 1.00 33.84 159 SER A O 1
ATOM 1311 N N . GLU A 1 160 ? -10.496 22.595 3.300 1.00 37.09 160 GLU A N 1
ATOM 1312 C CA . GLU A 1 160 ? -11.781 22.058 3.789 1.00 37.09 160 GLU A CA 1
ATOM 1313 C C . GLU A 1 160 ? -12.871 21.883 2.718 1.00 37.09 160 GLU A C 1
ATOM 1315 O O . GLU A 1 160 ? -12.956 22.722 1.787 1.00 37.09 160 GLU A O 1
#

Solvent-accessible surface area (backbone atoms only — not comparable to full-atom values): 10162 Å² total; per-residue (Å²): 98,76,45,49,37,38,61,52,52,52,50,50,53,52,50,50,65,71,46,55,66,80,54,36,58,83,80,37,25,92,81,41,51,98,63,65,58,71,67,55,60,51,51,52,52,52,54,53,47,54,51,50,49,51,49,44,59,32,23,32,72,54,68,30,37,39,43,46,31,75,47,42,69,54,71,41,81,48,82,93,71,84,85,59,74,41,66,38,65,67,50,49,58,51,44,73,75,66,55,70,78,65,48,70,62,53,56,75,64,60,68,75,59,94,84,58,78,61,44,80,62,60,91,88,61,70,59,60,74,79,90,70,77,83,85,63,97,68,75,86,81,68,92,62,86,76,78,76,85,82,78,70,81,93,76,80,84,81,80,1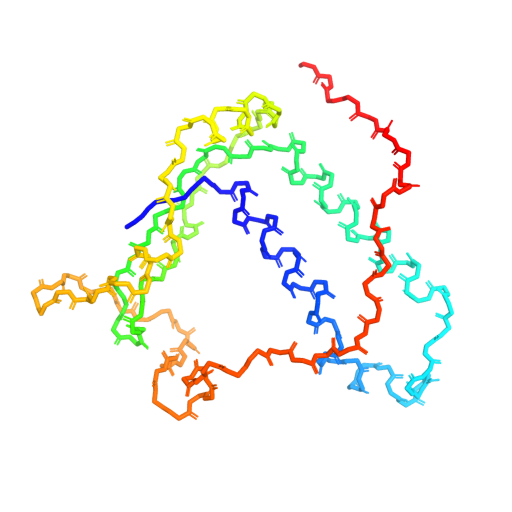32

Mean predicted aligned error: 12.05 Å

Secondary structure (DSSP, 8-state):
-EEEHHHHHHHHHHHHHHHGGGGHIIIIIHHHTTS--HHHHHHHHHHHHHHHHHHHHH---PEEEEE-BTTBSS-EEE---------HHHHHHHHHHHSPTTHHHHHHH-PPPTT---BPPPTT---BSSSSS--S---------------S----PPP-

Organism: Botryosphaeria parva (strain UCR-NP2) (NCBI:txid1287680)

Sequence (160 aa):
MAEIDVFHQLHCLNSLRKGLIHNYQYYWGDRYGLDPPIMFSSHLNHCMDVLRQNIMCHADVEVITYDWRETQLHPFPNFGINKKCRDFNAVLEWQERTKLQDARRHWYAFKKPDDAVQLPPPAGLKALGKGTGWHKGDGFHLSVPTQRLENLPHGLECSE